Protein AF-A0A060SZU4-F1 (afdb_monomer_lite)

Sequence (139 aa):
MVYGLAKGPLVDAGIMNPQSQQIPALIMAGMDRCRAGMVGEGKNIKPNVHIDDTVHLYEALWNAILGCKDIGHGKEGYYFAENGEHRLYDVAKGIGKVLKEFGLADTDEPSPFTQEELDKYFAGVRDPYRPLSVVNEFT

Organism: Pycnoporus cinnabarinus (NCBI:txid5643)

Structure (mmCIF, N/CA/C/O backbone):
data_AF-A0A060SZU4-F1
#
_entry.id   AF-A0A060SZU4-F1
#
loop_
_atom_site.group_PDB
_atom_site.id
_atom_site.type_symbol
_atom_site.label_atom_id
_atom_site.label_alt_id
_atom_site.label_comp_id
_atom_site.label_asym_id
_atom_site.label_entity_id
_atom_site.label_seq_id
_atom_site.pdbx_PDB_ins_code
_atom_site.Cartn_x
_atom_site.Cartn_y
_atom_site.Cartn_z
_atom_site.occupancy
_atom_site.B_iso_or_equiv
_atom_site.auth_seq_id
_atom_site.auth_comp_id
_atom_site.auth_asym_id
_atom_site.auth_atom_id
_atom_site.pdbx_PDB_model_num
ATOM 1 N N . MET A 1 1 ? -0.478 2.157 4.812 1.00 88.19 1 MET A N 1
ATOM 2 C CA . MET A 1 1 ? -1.100 1.607 3.589 1.00 88.19 1 MET A CA 1
ATOM 3 C C . MET A 1 1 ? -2.047 0.502 4.001 1.00 88.19 1 MET A C 1
ATOM 5 O O . MET A 1 1 ? -1.584 -0.472 4.573 1.00 88.19 1 MET A O 1
ATOM 9 N N . VAL A 1 2 ? -3.340 0.648 3.727 1.00 93.12 2 VAL A N 1
ATOM 10 C CA . VAL A 1 2 ? -4.294 -0.455 3.906 1.00 93.12 2 VAL A CA 1
ATOM 11 C C . VAL A 1 2 ? -4.284 -1.308 2.636 1.00 93.12 2 VAL A C 1
ATOM 13 O O . VAL A 1 2 ? -4.313 -0.755 1.528 1.00 93.12 2 VAL A O 1
ATOM 16 N N . TYR A 1 3 ? -4.179 -2.626 2.785 1.00 93.06 3 TYR A N 1
ATOM 17 C CA . TYR A 1 3 ? -4.151 -3.581 1.674 1.00 93.06 3 TYR A CA 1
ATOM 18 C C . TYR A 1 3 ? -5.097 -4.763 1.919 1.00 93.06 3 TYR A C 1
ATOM 20 O O . TYR A 1 3 ? -5.580 -4.957 3.029 1.00 93.06 3 TYR A O 1
ATOM 28 N N . GLY A 1 4 ? -5.368 -5.537 0.869 1.00 92.69 4 GLY A N 1
ATOM 29 C CA . GLY A 1 4 ? -6.387 -6.588 0.868 1.00 92.69 4 GLY A CA 1
ATOM 30 C C . GLY A 1 4 ? -7.601 -6.208 0.020 1.00 92.69 4 GLY A C 1
ATOM 31 O O . GLY A 1 4 ? -7.730 -5.063 -0.425 1.00 92.69 4 GLY A O 1
ATOM 32 N N . LEU A 1 5 ? -8.459 -7.195 -0.239 1.00 94.12 5 LEU A N 1
ATOM 33 C CA . LEU A 1 5 ? -9.713 -7.020 -0.971 1.00 94.12 5 LEU A CA 1
ATOM 34 C C . LEU A 1 5 ? -10.877 -7.028 0.020 1.00 94.12 5 LEU A C 1
ATOM 36 O O . LEU A 1 5 ? -11.154 -8.055 0.640 1.00 94.12 5 LEU A O 1
ATOM 40 N N . ALA A 1 6 ? -11.557 -5.893 0.141 1.00 93.38 6 ALA A N 1
ATOM 41 C CA . ALA A 1 6 ? -12.780 -5.763 0.913 1.00 93.38 6 ALA A CA 1
ATOM 42 C C . ALA A 1 6 ? -13.899 -6.603 0.288 1.00 93.38 6 ALA A C 1
ATOM 44 O O . ALA A 1 6 ? -13.991 -6.746 -0.934 1.00 93.38 6 ALA A O 1
ATOM 45 N N . LYS A 1 7 ? -14.785 -7.117 1.138 1.00 92.56 7 LYS A N 1
ATOM 46 C CA . 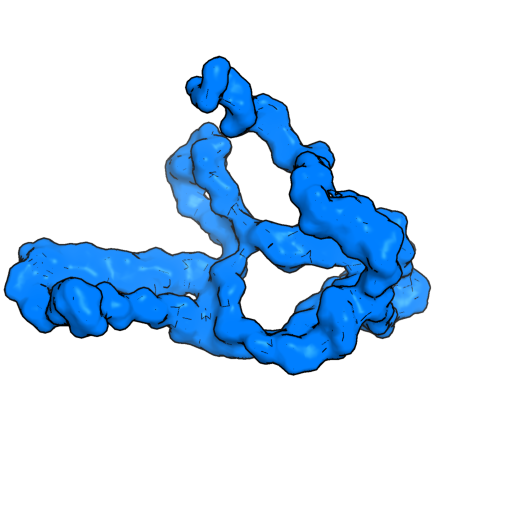LYS A 1 7 ? -15.984 -7.859 0.742 1.00 92.56 7 LYS A CA 1
ATOM 47 C C . LYS A 1 7 ? -17.168 -7.396 1.578 1.00 92.56 7 LYS A C 1
ATOM 49 O O . LYS A 1 7 ? -16.988 -6.926 2.699 1.00 92.56 7 LYS A O 1
ATOM 54 N N . GLY A 1 8 ? -18.373 -7.577 1.050 1.00 91.81 8 GLY A N 1
ATOM 55 C CA . GLY A 1 8 ? -19.616 -7.356 1.781 1.00 91.81 8 GLY A CA 1
ATOM 56 C C . GLY A 1 8 ? -20.602 -6.460 1.035 1.00 91.81 8 GLY A C 1
ATOM 57 O O . GLY A 1 8 ? -20.298 -5.970 -0.052 1.00 91.81 8 GLY A O 1
ATOM 58 N N . PRO A 1 9 ? -21.767 -6.179 1.640 1.00 95.44 9 PRO A N 1
ATOM 59 C CA . PRO A 1 9 ? -22.900 -5.586 0.930 1.00 95.44 9 PRO A CA 1
ATOM 60 C C . PRO A 1 9 ? -22.606 -4.229 0.282 1.00 95.44 9 PRO A C 1
ATOM 62 O O . PRO A 1 9 ? -23.150 -3.920 -0.770 1.00 95.44 9 PRO A O 1
ATOM 65 N N . LEU A 1 10 ? -21.732 -3.416 0.887 1.00 92.88 10 LEU A N 1
ATOM 66 C CA . LEU A 1 10 ? -21.350 -2.109 0.336 1.00 92.88 10 LEU A CA 1
ATOM 67 C C . LEU A 1 10 ? -20.389 -2.220 -0.853 1.00 92.88 10 LEU A C 1
ATOM 69 O O . LEU A 1 10 ? -20.391 -1.343 -1.718 1.00 92.88 10 LEU A O 1
ATOM 73 N N . VAL A 1 11 ? -19.577 -3.280 -0.894 1.00 93.50 11 VAL A N 1
ATOM 74 C CA . VAL A 1 11 ? -18.752 -3.624 -2.058 1.00 93.50 11 VAL A CA 1
ATOM 75 C C . VAL A 1 11 ? -19.649 -4.151 -3.172 1.00 93.50 11 VAL A C 1
ATOM 77 O O . VAL A 1 11 ? -19.566 -3.660 -4.293 1.00 93.50 11 VAL A O 1
ATOM 80 N N . ASP A 1 12 ? -20.554 -5.077 -2.849 1.00 93.88 12 ASP A N 1
ATOM 81 C CA . ASP A 1 12 ? -21.488 -5.674 -3.812 1.00 93.88 12 ASP A CA 1
ATOM 82 C C . ASP A 1 12 ? -22.423 -4.618 -4.428 1.00 93.88 12 ASP A C 1
ATOM 84 O O . ASP A 1 12 ? -22.739 -4.672 -5.615 1.00 93.88 12 ASP A O 1
ATOM 88 N N . ALA A 1 13 ? -22.818 -3.614 -3.639 1.00 95.44 13 ALA A N 1
ATOM 89 C CA . ALA A 1 13 ? -23.610 -2.471 -4.091 1.00 95.44 13 ALA A CA 1
ATOM 90 C C . ALA A 1 13 ? -22.801 -1.406 -4.860 1.00 95.44 13 ALA A C 1
ATOM 92 O O . ALA A 1 13 ? -23.382 -0.435 -5.339 1.00 95.44 13 ALA A O 1
ATOM 93 N N . GLY A 1 14 ? -21.472 -1.537 -4.961 1.00 92.75 14 GLY A N 1
ATOM 94 C CA . GLY A 1 14 ? -20.609 -0.577 -5.662 1.00 92.75 14 GLY A CA 1
ATOM 95 C C . GLY A 1 14 ? -20.442 0.778 -4.961 1.00 92.75 14 GLY A C 1
ATOM 96 O O . GLY A 1 14 ? -19.997 1.741 -5.583 1.00 92.75 14 GLY A O 1
ATOM 97 N N . ILE A 1 15 ? -20.790 0.868 -3.675 1.00 93.56 15 ILE A N 1
ATOM 98 C CA . ILE A 1 15 ? -20.714 2.099 -2.870 1.00 93.56 15 ILE A CA 1
ATOM 99 C C . ILE A 1 15 ? -19.302 2.278 -2.293 1.00 93.56 15 ILE A C 1
ATOM 101 O O . ILE A 1 15 ? -18.800 3.393 -2.158 1.00 93.56 15 ILE A O 1
ATOM 105 N N . MET A 1 16 ? -18.649 1.168 -1.947 1.00 88.31 16 MET A N 1
ATOM 106 C CA . MET A 1 16 ? -17.320 1.129 -1.343 1.00 88.31 16 MET A CA 1
ATOM 107 C C . MET A 1 16 ? -16.245 0.790 -2.380 1.00 88.31 16 MET A C 1
ATOM 109 O O . MET A 1 16 ? -16.417 -0.121 -3.185 1.00 88.31 16 MET A O 1
ATOM 113 N N . ASN A 1 17 ? -15.087 1.455 -2.300 1.00 89.31 17 ASN A N 1
ATOM 114 C CA . ASN A 1 17 ? -13.887 1.011 -3.009 1.00 89.31 17 ASN A CA 1
ATOM 115 C C . ASN A 1 17 ? -13.343 -0.283 -2.364 1.00 89.31 17 ASN A C 1
ATOM 117 O O . ASN A 1 17 ? -12.964 -0.239 -1.190 1.00 89.31 17 ASN A O 1
ATOM 121 N N . PRO A 1 18 ? -13.259 -1.410 -3.095 1.00 91.56 18 PRO A N 1
ATOM 122 C CA . PRO A 1 18 ? -12.929 -2.698 -2.497 1.00 91.56 18 PRO A CA 1
ATOM 123 C C . PRO A 1 18 ? -11.431 -2.964 -2.336 1.00 91.56 18 PRO A C 1
ATOM 125 O O . PRO A 1 18 ? -11.061 -4.009 -1.815 1.00 91.56 18 PRO A O 1
ATOM 128 N N . GLN A 1 19 ? -10.548 -2.089 -2.813 1.00 91.50 19 GLN A N 1
ATOM 129 C CA . GLN A 1 19 ? -9.113 -2.374 -2.844 1.00 91.50 19 GLN A CA 1
ATOM 130 C C . GLN A 1 19 ? -8.256 -1.154 -2.516 1.00 91.50 19 GLN A C 1
ATOM 132 O O . GLN A 1 19 ? -8.717 -0.012 -2.504 1.00 91.50 19 GLN A O 1
ATOM 137 N N . SER A 1 20 ? -6.969 -1.396 -2.262 1.00 90.00 20 SER A N 1
ATOM 138 C CA . SER A 1 20 ? -5.982 -0.325 -2.103 1.00 90.00 20 SER A CA 1
ATOM 139 C C . SER A 1 20 ? -5.925 0.570 -3.348 1.00 90.00 20 SER A C 1
ATOM 141 O O . SER A 1 20 ? -6.165 0.102 -4.452 1.00 90.00 20 SER A O 1
ATOM 143 N N . GLN A 1 21 ? -5.566 1.846 -3.200 1.00 89.50 21 GLN A N 1
ATOM 144 C CA . GLN A 1 21 ? -5.401 2.748 -4.353 1.00 89.50 21 GLN A CA 1
ATOM 145 C C . GLN A 1 21 ? -3.965 2.738 -4.893 1.00 89.50 21 GLN A C 1
ATOM 147 O O . GLN A 1 21 ? -3.740 2.743 -6.099 1.00 89.50 21 GLN A O 1
ATOM 152 N N . GLN A 1 22 ? -2.973 2.696 -4.001 1.00 89.38 22 GLN A N 1
ATOM 153 C CA . GLN A 1 22 ? -1.580 2.938 -4.368 1.00 89.38 22 GLN A CA 1
ATOM 154 C C . GLN A 1 22 ? -0.963 1.790 -5.180 1.00 89.38 22 GLN A C 1
ATOM 156 O O . GLN A 1 22 ? -0.312 2.038 -6.191 1.00 89.38 22 GLN A O 1
ATOM 161 N N . ILE A 1 23 ? -1.161 0.538 -4.749 1.00 91.56 23 ILE A N 1
ATOM 162 C CA . ILE A 1 23 ? -0.598 -0.627 -5.448 1.00 91.56 23 ILE A CA 1
ATOM 163 C C . ILE A 1 23 ? -1.229 -0.789 -6.843 1.00 91.56 23 ILE A C 1
ATOM 165 O O . ILE A 1 23 ? -0.462 -0.879 -7.802 1.00 91.56 23 ILE A O 1
ATOM 169 N N . PRO A 1 24 ? -2.569 -0.751 -7.014 1.00 92.62 24 PRO A N 1
ATOM 170 C CA . PRO A 1 24 ? -3.165 -0.817 -8.348 1.00 92.62 24 PRO A CA 1
ATOM 171 C C . PRO A 1 24 ? -2.710 0.310 -9.274 1.00 92.62 24 PRO A C 1
ATOM 173 O O . PRO A 1 24 ? -2.380 0.034 -10.422 1.00 92.62 24 PRO A O 1
ATOM 176 N N . ALA A 1 25 ? -2.590 1.548 -8.783 1.00 91.88 25 ALA A N 1
ATOM 177 C CA . ALA A 1 25 ? -2.080 2.652 -9.599 1.00 91.88 25 ALA A CA 1
ATOM 178 C C . ALA A 1 25 ? -0.652 2.388 -10.116 1.00 91.88 25 ALA A C 1
ATOM 180 O O . ALA A 1 25 ? -0.364 2.624 -11.288 1.00 91.88 25 ALA A O 1
ATOM 181 N N . LEU A 1 26 ? 0.233 1.839 -9.274 1.00 94.31 26 LEU A N 1
ATOM 182 C CA . LEU A 1 26 ? 1.593 1.462 -9.679 1.00 94.31 26 LEU A CA 1
ATOM 183 C C . LEU A 1 26 ? 1.613 0.301 -10.682 1.00 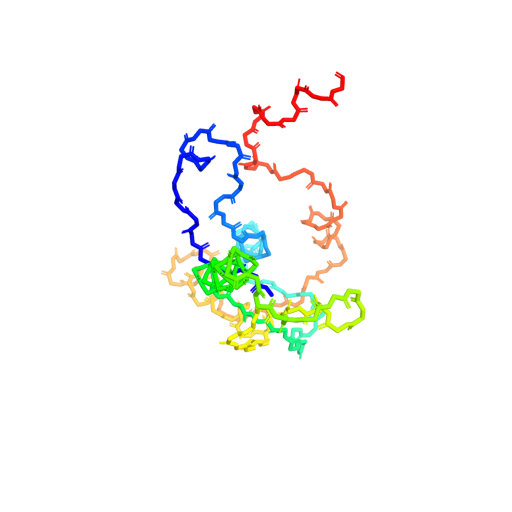94.31 26 LEU A C 1
ATOM 185 O O . LEU A 1 26 ? 2.437 0.313 -11.596 1.00 94.31 26 LEU A O 1
ATOM 189 N N . ILE A 1 27 ? 0.717 -0.681 -10.535 1.00 95.50 27 ILE A N 1
ATOM 190 C CA . ILE A 1 27 ? 0.567 -1.785 -11.495 1.00 95.50 27 ILE A CA 1
ATOM 191 C C . ILE A 1 27 ? 0.126 -1.232 -12.850 1.00 95.50 27 ILE A C 1
ATOM 193 O O . ILE A 1 27 ? 0.775 -1.511 -13.854 1.00 95.50 27 ILE A O 1
ATOM 197 N N . MET A 1 28 ? -0.919 -0.401 -12.876 1.00 94.75 28 MET A N 1
ATOM 198 C CA . MET A 1 28 ? -1.453 0.182 -14.108 1.00 94.75 28 MET A CA 1
ATOM 199 C C . MET A 1 28 ? -0.420 1.050 -14.831 1.00 94.75 28 MET A C 1
ATOM 201 O O . MET A 1 28 ? -0.215 0.887 -16.032 1.00 94.75 28 MET A O 1
ATOM 205 N N . ALA A 1 29 ? 0.284 1.920 -14.100 1.00 95.56 29 ALA A N 1
ATOM 206 C CA . ALA A 1 29 ? 1.375 2.714 -14.660 1.00 95.56 29 ALA A CA 1
ATOM 207 C C . ALA A 1 29 ? 2.515 1.824 -15.180 1.00 95.56 29 ALA A C 1
ATOM 209 O O . ALA A 1 29 ? 3.090 2.101 -16.230 1.00 95.56 29 ALA A O 1
ATOM 210 N N . GLY A 1 30 ? 2.830 0.745 -14.454 1.00 97.00 30 GLY A N 1
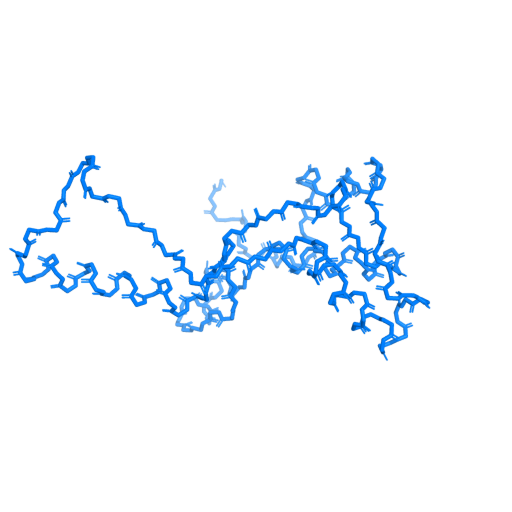ATOM 211 C CA . GLY A 1 30 ? 3.863 -0.212 -14.831 1.00 97.00 30 GLY A CA 1
ATOM 212 C C . GLY A 1 30 ? 3.534 -0.991 -16.104 1.00 97.00 30 GLY A C 1
ATOM 213 O O . GLY A 1 30 ? 4.420 -1.188 -16.932 1.00 97.00 30 GLY A O 1
ATOM 214 N N . MET A 1 31 ? 2.271 -1.383 -16.277 1.00 97.00 31 MET A N 1
ATOM 215 C CA . MET A 1 31 ? 1.773 -2.013 -17.500 1.00 97.00 31 MET A CA 1
ATOM 216 C C . MET A 1 31 ? 1.840 -1.051 -18.689 1.00 97.00 31 MET A C 1
ATOM 218 O O . MET A 1 31 ? 2.341 -1.428 -19.740 1.00 97.00 31 MET A O 1
ATOM 222 N N . ASP A 1 32 ? 1.386 0.193 -18.518 1.00 96.50 32 ASP A N 1
ATOM 223 C CA . ASP A 1 32 ? 1.332 1.182 -19.604 1.00 96.50 32 ASP A CA 1
ATOM 224 C C . ASP A 1 32 ? 2.727 1.599 -20.106 1.00 96.50 32 ASP A C 1
ATOM 226 O O . ASP A 1 32 ? 2.937 1.797 -21.299 1.00 96.50 32 ASP A O 1
ATOM 230 N N . ARG A 1 33 ? 3.716 1.684 -19.205 1.00 95.88 33 ARG A N 1
ATOM 231 C CA . ARG A 1 33 ? 5.114 1.994 -19.562 1.00 95.88 33 ARG A CA 1
ATOM 232 C C . ARG A 1 33 ? 5.989 0.758 -19.819 1.00 95.88 33 ARG A C 1
ATOM 234 O O . ARG A 1 33 ? 7.200 0.906 -19.979 1.00 95.88 33 ARG A O 1
ATOM 241 N N . CYS A 1 34 ? 5.406 -0.444 -19.785 1.00 97.56 34 CYS A N 1
ATOM 242 C CA . CYS A 1 34 ? 6.098 -1.737 -19.881 1.00 97.56 34 CYS A CA 1
ATOM 243 C C . CYS A 1 34 ? 7.284 -1.893 -18.906 1.00 97.56 34 CYS A C 1
ATOM 245 O O . CYS A 1 34 ? 8.304 -2.514 -19.221 1.00 97.56 34 CYS A O 1
ATOM 247 N N . ARG A 1 35 ? 7.188 -1.283 -17.718 1.00 98.12 35 ARG A N 1
ATOM 248 C CA . ARG A 1 35 ? 8.228 -1.317 -16.682 1.00 98.12 35 ARG A CA 1
ATOM 249 C C . ARG A 1 35 ? 7.687 -0.863 -15.332 1.00 98.12 35 ARG A C 1
ATOM 251 O O . ARG A 1 35 ? 7.122 0.220 -15.222 1.00 98.12 35 ARG A O 1
ATOM 258 N N . ALA A 1 36 ? 7.943 -1.624 -14.269 1.00 97.88 36 ALA A N 1
ATOM 259 C CA . ALA A 1 36 ? 7.588 -1.189 -12.919 1.00 97.88 36 ALA A CA 1
ATOM 260 C C . ALA A 1 36 ? 8.240 0.160 -12.558 1.00 97.88 36 ALA A C 1
ATOM 262 O O . ALA A 1 36 ? 9.389 0.434 -12.914 1.00 97.88 36 ALA A O 1
ATOM 263 N N . GLY A 1 37 ? 7.495 1.008 -11.850 1.00 96.31 37 GLY A N 1
ATOM 264 C CA . GLY A 1 37 ? 7.940 2.350 -11.489 1.00 96.31 37 GLY A CA 1
ATOM 265 C C . GLY A 1 37 ? 7.917 2.621 -9.990 1.00 96.31 37 GLY A C 1
ATOM 266 O O . GLY A 1 37 ? 7.197 1.970 -9.232 1.00 96.31 37 GLY A O 1
ATOM 267 N N . MET A 1 38 ? 8.709 3.603 -9.569 1.00 94.81 38 MET A N 1
ATOM 268 C CA . MET A 1 38 ? 8.738 4.110 -8.198 1.00 94.81 38 MET A CA 1
ATOM 269 C C . MET A 1 38 ? 8.846 5.635 -8.174 1.00 94.81 38 MET A C 1
ATOM 271 O O . MET A 1 38 ? 9.425 6.247 -9.068 1.00 94.81 38 MET A O 1
ATOM 275 N N . VAL A 1 39 ? 8.287 6.266 -7.141 1.00 90.81 39 VAL A N 1
ATOM 276 C CA . VAL A 1 39 ? 8.481 7.703 -6.905 1.00 90.81 39 VAL A CA 1
ATOM 277 C C . VAL A 1 39 ? 9.810 7.896 -6.177 1.00 90.81 39 VAL A C 1
ATOM 279 O O . VAL A 1 39 ? 10.030 7.314 -5.110 1.00 90.81 39 VAL A O 1
ATOM 282 N N . GLY A 1 40 ? 10.704 8.700 -6.754 1.00 92.25 40 GLY A N 1
ATOM 283 C CA . GLY A 1 40 ? 12.069 8.853 -6.250 1.00 92.25 40 GLY A CA 1
ATOM 284 C C . GLY A 1 40 ? 12.830 7.522 -6.235 1.00 92.25 40 GLY A C 1
ATOM 285 O O . GLY A 1 40 ? 12.707 6.714 -7.150 1.00 92.25 40 GLY A O 1
ATOM 286 N N . GLU A 1 41 ? 13.613 7.280 -5.182 1.00 92.94 41 GLU A N 1
ATOM 287 C CA . GLU A 1 41 ? 14.451 6.076 -5.048 1.00 92.94 41 GLU A CA 1
ATOM 288 C C . GLU A 1 41 ? 13.739 4.881 -4.379 1.00 92.94 41 GLU A C 1
ATOM 290 O O . GLU A 1 41 ? 14.373 3.867 -4.096 1.00 92.94 41 GLU A O 1
ATOM 295 N N . GLY A 1 42 ? 12.450 4.997 -4.029 1.00 91.38 42 GLY A N 1
ATOM 296 C CA . GLY A 1 42 ? 11.692 3.919 -3.369 1.00 91.38 42 GLY A CA 1
ATOM 297 C C . GLY A 1 42 ? 12.168 3.543 -1.954 1.00 91.38 42 GLY A C 1
ATOM 298 O O . GLY A 1 42 ? 11.679 2.576 -1.368 1.00 91.38 42 GLY A O 1
ATOM 299 N N . LYS A 1 43 ? 13.102 4.306 -1.373 1.00 93.38 43 LYS A N 1
ATOM 300 C CA . LYS A 1 43 ? 13.686 4.072 -0.037 1.00 93.38 43 LYS A CA 1
ATOM 301 C C . LYS A 1 43 ? 12.734 4.374 1.120 1.00 93.38 43 LYS A C 1
ATOM 303 O O . LYS A 1 43 ? 13.058 4.095 2.272 1.00 93.38 43 LYS A O 1
ATOM 308 N N . ASN A 1 44 ? 11.583 4.978 0.841 1.00 90.69 44 ASN A N 1
ATOM 309 C CA . ASN A 1 44 ? 10.632 5.339 1.876 1.00 90.69 44 ASN A CA 1
ATOM 310 C C . ASN A 1 44 ? 10.012 4.084 2.501 1.00 90.69 44 ASN A C 1
ATOM 312 O O . ASN A 1 44 ? 9.419 3.256 1.808 1.00 90.69 44 ASN A O 1
ATOM 316 N N . ILE A 1 45 ? 10.116 3.998 3.824 1.00 94.19 45 ILE A N 1
ATOM 317 C CA . ILE A 1 45 ? 9.456 2.980 4.635 1.00 94.19 45 ILE A CA 1
ATOM 318 C C . ILE A 1 45 ? 8.058 3.492 4.977 1.00 94.19 45 ILE A C 1
ATOM 320 O O . ILE A 1 45 ? 7.883 4.661 5.339 1.00 94.19 45 ILE A O 1
ATOM 324 N N . LYS A 1 46 ? 7.043 2.651 4.788 1.00 90.81 46 LYS A N 1
ATOM 325 C CA . LYS A 1 46 ? 5.647 2.981 5.074 1.00 90.81 46 LYS A CA 1
ATOM 326 C C . LYS A 1 46 ? 5.013 1.881 5.926 1.00 90.81 46 LYS A C 1
ATOM 328 O O . LYS A 1 46 ? 5.127 0.712 5.544 1.00 90.81 46 LYS A O 1
ATOM 333 N N . PRO A 1 47 ? 4.277 2.239 6.994 1.00 94.81 47 PRO A N 1
ATOM 334 C CA . PRO A 1 47 ? 3.465 1.270 7.713 1.00 94.81 47 PRO A CA 1
ATOM 335 C C . PRO A 1 47 ? 2.384 0.723 6.782 1.00 94.81 47 PRO A C 1
ATOM 337 O O . PRO A 1 47 ? 1.877 1.426 5.891 1.00 94.81 47 PRO A O 1
ATOM 340 N N . ASN A 1 48 ? 2.023 -0.532 6.972 1.00 95.00 48 ASN A N 1
ATOM 341 C CA . ASN A 1 48 ? 0.957 -1.217 6.278 1.00 95.00 48 ASN A CA 1
ATOM 342 C C . ASN A 1 48 ? 0.098 -2.024 7.257 1.00 95.00 48 ASN A C 1
ATOM 344 O O . ASN A 1 48 ? 0.473 -2.279 8.397 1.00 95.00 48 ASN A O 1
ATOM 348 N N . VAL A 1 49 ? -1.116 -2.332 6.818 1.00 96.69 49 VAL A N 1
ATOM 349 C CA . VAL A 1 49 ? -2.077 -3.101 7.601 1.00 96.69 49 VAL A CA 1
ATOM 350 C C . VAL A 1 49 ? -3.053 -3.782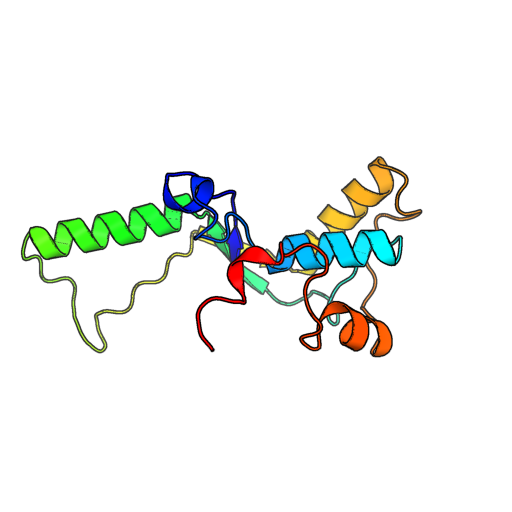 6.651 1.00 96.69 49 VAL A C 1
ATOM 352 O O . VAL A 1 49 ? -3.460 -3.185 5.646 1.00 96.69 49 VAL A O 1
ATOM 355 N N . HIS A 1 50 ? -3.396 -5.038 6.929 1.00 95.75 50 HIS A N 1
ATOM 356 C CA . HIS A 1 50 ? -4.436 -5.718 6.170 1.00 95.75 50 HIS A CA 1
ATOM 357 C C . HIS A 1 50 ? -5.802 -5.097 6.507 1.00 95.75 50 HIS A C 1
ATOM 359 O O . HIS A 1 50 ? -6.024 -4.607 7.617 1.00 95.75 50 HIS A O 1
ATOM 365 N N . ILE A 1 51 ? -6.730 -5.086 5.553 1.00 94.88 51 ILE A N 1
ATOM 366 C CA . ILE A 1 51 ? -8.062 -4.511 5.760 1.00 94.88 51 ILE A CA 1
ATOM 367 C C . ILE A 1 51 ? -8.803 -5.200 6.912 1.00 94.88 51 ILE A C 1
ATOM 369 O O . ILE A 1 51 ? -9.403 -4.512 7.732 1.00 94.88 51 ILE A O 1
ATOM 373 N N . ASP A 1 52 ? -8.669 -6.520 7.043 1.00 94.50 52 ASP A N 1
ATOM 374 C CA . ASP A 1 52 ? -9.294 -7.280 8.135 1.00 94.50 52 ASP A CA 1
ATOM 375 C C . ASP A 1 52 ? -8.744 -6.870 9.510 1.00 94.50 52 ASP A C 1
ATOM 377 O O . ASP A 1 52 ? -9.511 -6.710 10.453 1.00 94.50 52 ASP A O 1
ATOM 381 N N . ASP A 1 53 ? -7.441 -6.589 9.626 1.00 96.25 53 ASP A N 1
ATOM 382 C CA . ASP A 1 53 ? -6.852 -6.094 10.881 1.00 96.25 53 ASP A CA 1
ATOM 383 C C . ASP A 1 53 ? -7.389 -4.703 11.244 1.00 96.25 53 ASP A C 1
ATOM 385 O O . ASP A 1 53 ? -7.613 -4.389 12.414 1.00 96.25 53 ASP A O 1
ATOM 389 N N . THR A 1 54 ? -7.646 -3.869 10.232 1.00 95.19 54 THR A N 1
ATOM 390 C CA . THR A 1 54 ? -8.294 -2.568 10.439 1.00 95.19 54 THR A CA 1
ATOM 391 C C . THR A 1 54 ? -9.724 -2.755 10.949 1.00 95.19 54 THR A C 1
ATOM 393 O O . THR A 1 54 ? -10.127 -2.071 11.888 1.00 95.19 54 THR A O 1
ATOM 396 N N . VAL A 1 55 ? -10.480 -3.700 10.381 1.00 94.44 55 VAL A N 1
ATOM 397 C CA . VAL A 1 55 ? -11.836 -4.041 10.843 1.00 94.44 55 VAL A CA 1
ATOM 398 C C . VAL A 1 55 ? -11.806 -4.540 12.287 1.00 94.44 55 VAL A C 1
ATOM 400 O O . VAL A 1 55 ? -12.557 -4.020 13.108 1.00 94.44 55 VAL A O 1
ATOM 403 N N . HIS A 1 56 ? -10.893 -5.451 12.635 1.00 96.38 56 HIS A N 1
ATOM 404 C CA . HIS A 1 56 ? -10.753 -5.954 14.003 1.00 96.38 56 HIS A CA 1
ATOM 405 C C . HIS A 1 56 ? -10.451 -4.842 15.018 1.00 96.38 56 HIS A C 1
ATOM 407 O O . HIS A 1 56 ? -10.981 -4.869 16.131 1.00 96.38 56 HIS A O 1
ATOM 413 N N . LEU A 1 57 ? -9.647 -3.833 14.651 1.00 97.00 57 LEU A N 1
ATOM 414 C CA . LEU A 1 57 ? -9.441 -2.662 15.508 1.00 97.00 57 LEU A CA 1
ATOM 415 C C . LEU A 1 57 ? -10.766 -1.931 15.764 1.00 97.00 57 LEU A C 1
ATOM 417 O O . LEU A 1 57 ? -11.092 -1.639 16.914 1.00 97.00 57 LEU A O 1
ATOM 421 N N . TYR A 1 58 ? -11.550 -1.661 14.717 1.00 96.25 58 TYR A N 1
ATOM 422 C CA . TYR A 1 58 ? -12.847 -0.998 14.869 1.00 96.25 58 TYR A CA 1
ATOM 423 C C . TYR A 1 58 ? -13.843 -1.829 15.683 1.00 96.25 58 TYR A C 1
ATOM 425 O O . TYR A 1 58 ? -14.552 -1.264 16.514 1.00 96.25 58 TYR A O 1
ATOM 433 N N . GLU A 1 59 ? -13.876 -3.151 15.512 1.00 97.56 59 GLU A N 1
ATOM 434 C CA . GLU A 1 59 ? -14.709 -4.045 16.324 1.00 97.56 59 GLU A CA 1
ATOM 435 C C . GLU A 1 59 ? -14.311 -4.011 17.804 1.00 97.56 59 GLU A C 1
ATOM 437 O O . GLU A 1 59 ? -15.175 -3.936 18.682 1.00 97.56 59 GLU A O 1
ATOM 442 N N . ALA A 1 60 ? -13.009 -4.022 18.104 1.00 97.19 60 ALA A N 1
ATOM 443 C CA . ALA A 1 60 ? -12.512 -3.926 19.472 1.00 97.19 60 ALA A CA 1
ATOM 444 C C . ALA A 1 60 ? -12.911 -2.595 20.130 1.00 97.19 60 ALA A C 1
ATOM 446 O O . ALA A 1 60 ? -13.395 -2.591 21.267 1.00 97.19 60 ALA A O 1
ATOM 447 N N . LEU A 1 61 ? -12.769 -1.481 19.404 1.00 97.12 61 LEU A N 1
ATOM 448 C CA . LEU A 1 61 ? -13.188 -0.156 19.867 1.00 97.12 61 LEU A CA 1
ATOM 449 C C . LEU A 1 61 ? -14.700 -0.095 20.087 1.00 97.12 61 LEU A C 1
ATOM 451 O O . LEU A 1 61 ? -15.152 0.325 21.150 1.00 97.12 61 LEU A O 1
ATOM 455 N N . TRP A 1 62 ? -15.482 -0.572 19.120 1.00 97.62 62 TRP A N 1
ATOM 456 C CA . TRP A 1 62 ? -16.939 -0.614 19.196 1.00 97.62 62 TRP A CA 1
ATOM 457 C C . TRP A 1 62 ? -17.425 -1.392 20.422 1.00 97.62 62 TRP A C 1
ATOM 459 O O . TRP A 1 62 ? -18.224 -0.889 21.212 1.00 97.62 62 TRP A O 1
ATOM 469 N N . ASN A 1 63 ? -16.887 -2.592 20.639 1.00 98.25 63 ASN A N 1
ATOM 470 C CA . ASN A 1 63 ? -17.242 -3.426 21.783 1.00 98.25 63 ASN A CA 1
ATOM 471 C C . ASN A 1 63 ? -16.825 -2.797 23.120 1.00 98.25 63 ASN A C 1
ATOM 473 O O . ASN A 1 63 ? -17.540 -2.926 24.113 1.00 98.25 63 ASN A O 1
ATOM 477 N N . ALA A 1 64 ? -15.683 -2.106 23.169 1.00 97.44 64 ALA A N 1
ATOM 478 C CA . ALA A 1 64 ? -15.252 -1.398 24.368 1.00 97.44 64 ALA A CA 1
ATOM 479 C C . ALA A 1 64 ? -16.171 -0.211 24.702 1.00 97.44 64 ALA A C 1
ATOM 481 O O . ALA A 1 64 ? -16.535 -0.042 25.867 1.00 97.44 64 ALA A O 1
ATOM 482 N N . ILE A 1 65 ? -16.606 0.539 23.684 1.00 96.12 65 ILE A N 1
ATOM 483 C CA . ILE A 1 65 ? -17.567 1.641 23.820 1.00 96.12 65 ILE A CA 1
ATOM 484 C C . ILE A 1 65 ? -18.913 1.119 24.331 1.00 96.12 65 ILE A C 1
ATOM 486 O O . ILE A 1 65 ? -19.431 1.635 25.319 1.00 96.12 65 ILE A O 1
ATOM 490 N N . LEU A 1 66 ? -19.461 0.065 23.715 1.00 97.88 66 LEU A N 1
ATOM 491 C CA . LEU A 1 66 ? -20.718 -0.548 24.163 1.00 97.88 66 LEU A CA 1
ATOM 492 C C . LEU A 1 66 ? -20.622 -1.138 25.575 1.00 97.88 66 LEU A C 1
ATOM 494 O O . LEU A 1 66 ? -21.607 -1.154 26.309 1.00 97.88 66 LEU A O 1
ATOM 498 N N . GLY A 1 67 ? -19.437 -1.608 25.963 1.00 97.88 67 GLY A N 1
ATOM 499 C CA . GLY A 1 67 ? -19.146 -2.085 27.312 1.00 97.88 67 GLY A CA 1
ATOM 500 C C . GLY A 1 67 ? -18.861 -0.980 28.333 1.00 97.88 67 GLY A C 1
ATOM 501 O O . GLY A 1 67 ? -18.457 -1.311 29.446 1.00 97.88 67 GLY A O 1
ATOM 502 N N . CYS A 1 68 ? -19.016 0.299 27.969 1.00 96.19 68 CYS A N 1
ATOM 503 C CA . CYS A 1 68 ? -18.701 1.462 28.806 1.00 96.19 68 CYS A CA 1
ATOM 504 C C . CYS A 1 68 ? -17.279 1.424 29.398 1.00 96.19 68 CYS A C 1
ATOM 506 O O . CYS A 1 68 ? -17.057 1.884 30.520 1.00 96.19 68 CYS A O 1
ATOM 508 N N . LYS A 1 69 ? -16.314 0.844 28.675 1.00 97.19 69 LYS A N 1
ATOM 509 C CA . LYS A 1 69 ? -14.914 0.817 29.106 1.00 97.19 69 LYS A CA 1
ATOM 510 C C . LYS A 1 69 ? -14.285 2.189 28.891 1.00 97.19 69 LYS A C 1
ATOM 512 O O . LYS A 1 69 ? -14.510 2.818 27.859 1.00 97.19 69 LYS A O 1
ATOM 517 N N . ASP A 1 70 ? -13.446 2.613 29.830 1.00 95.75 70 ASP A N 1
ATOM 518 C CA . ASP A 1 70 ? -12.578 3.767 29.614 1.00 95.75 70 ASP A CA 1
ATOM 519 C C . ASP A 1 70 ? -11.422 3.361 28.697 1.00 95.75 70 ASP A C 1
ATOM 521 O O . ASP A 1 70 ? -10.507 2.641 29.098 1.00 95.75 70 ASP A O 1
ATOM 525 N N . ILE A 1 71 ? -11.517 3.768 27.436 1.00 95.81 71 ILE A N 1
ATOM 526 C CA . ILE A 1 71 ? -10.483 3.554 26.422 1.00 95.81 71 ILE A CA 1
ATOM 527 C C . ILE A 1 71 ? -9.741 4.851 26.085 1.00 95.81 71 ILE A C 1
ATOM 529 O O . ILE A 1 71 ? -8.894 4.845 25.198 1.00 95.81 71 ILE A O 1
ATOM 533 N N . GLY A 1 72 ? -10.009 5.944 26.803 1.00 95.25 72 GLY A N 1
ATOM 534 C CA . GLY A 1 72 ? -9.501 7.271 26.479 1.00 95.25 72 GLY A CA 1
ATOM 535 C C . GLY A 1 72 ? -10.371 8.020 25.464 1.00 95.25 72 GLY A C 1
ATOM 536 O O . GLY A 1 72 ? -11.170 7.454 24.719 1.00 95.25 72 GLY A O 1
ATOM 537 N N . HIS A 1 73 ? -10.229 9.343 25.452 1.00 92.75 73 HIS A N 1
ATOM 538 C CA . HIS A 1 73 ? -10.912 10.240 24.522 1.00 92.75 73 HIS A CA 1
ATOM 539 C C . HIS A 1 73 ? -10.055 11.485 24.256 1.00 92.75 73 HIS A C 1
ATOM 541 O O . HIS A 1 73 ? -9.092 11.775 24.970 1.00 92.75 73 HIS A O 1
ATOM 547 N N . GLY A 1 74 ? -10.403 12.260 23.226 1.00 93.56 74 GLY A N 1
ATOM 548 C CA . GLY A 1 74 ? -9.639 13.452 22.855 1.00 93.56 74 GLY A CA 1
ATOM 549 C C . GLY A 1 74 ? -8.199 13.094 22.484 1.00 93.56 74 GLY A C 1
ATOM 550 O O . GLY A 1 74 ? -7.974 12.423 21.484 1.00 93.56 74 GLY A O 1
ATOM 551 N N . LYS A 1 75 ? -7.225 13.539 23.287 1.00 95.06 75 LYS A N 1
ATOM 552 C CA . LYS A 1 75 ? -5.799 13.271 23.033 1.00 95.06 75 LYS A CA 1
ATOM 553 C C . LYS A 1 75 ? -5.361 11.846 23.373 1.00 95.06 75 LYS A C 1
ATOM 555 O O . LYS A 1 75 ? -4.393 11.380 22.789 1.00 95.06 75 LYS A O 1
ATOM 560 N N . GLU A 1 76 ? -6.094 11.161 24.245 1.00 93.69 76 GLU A N 1
ATOM 561 C CA . GLU A 1 76 ? -5.800 9.779 24.646 1.00 93.69 76 GLU A CA 1
ATOM 562 C C . GLU A 1 76 ? -6.574 8.750 23.801 1.00 93.69 76 GLU A C 1
ATOM 564 O O . GLU A 1 76 ? -6.450 7.552 24.012 1.00 93.69 76 GLU A O 1
ATOM 569 N N . GLY A 1 77 ? -7.395 9.210 22.846 1.00 94.31 77 GLY A N 1
ATOM 570 C CA . GLY A 1 77 ? -8.276 8.370 22.023 1.00 94.31 77 GLY A CA 1
ATOM 571 C C . GLY A 1 77 ? -7.763 8.106 20.605 1.00 94.31 77 GLY A C 1
ATOM 572 O O . GLY A 1 77 ? -8.570 7.909 19.698 1.00 94.31 77 GLY A O 1
ATOM 573 N N . TYR A 1 78 ? -6.448 8.174 20.375 1.00 95.12 78 TYR A N 1
ATOM 574 C CA . TYR A 1 78 ? -5.859 7.859 19.071 1.00 95.12 78 TYR A CA 1
ATOM 575 C C . TYR A 1 78 ? -5.459 6.385 19.006 1.00 95.12 78 TYR A C 1
ATOM 577 O O . TYR A 1 78 ? -4.604 5.937 19.766 1.00 95.12 78 TYR A O 1
ATOM 585 N N . TYR A 1 79 ? -6.024 5.655 18.044 1.00 95.06 79 TYR A N 1
ATOM 586 C CA . TYR A 1 79 ? -5.675 4.260 17.773 1.00 95.06 79 TYR A CA 1
ATOM 587 C C . TYR A 1 79 ? -5.193 4.122 16.337 1.00 95.06 79 TYR A C 1
ATOM 589 O O . TYR A 1 79 ? -5.805 4.656 15.411 1.00 95.06 79 TYR A O 1
ATOM 597 N N . PHE A 1 80 ? -4.103 3.387 16.152 1.00 94.25 80 PHE A N 1
ATOM 598 C CA . PHE A 1 80 ? -3.497 3.169 14.847 1.00 94.25 80 PHE A CA 1
ATOM 599 C C . PHE A 1 80 ? -3.567 1.686 14.505 1.00 94.25 80 PHE A C 1
ATOM 601 O O . PHE A 1 80 ? -3.080 0.850 15.262 1.00 94.25 80 PHE A O 1
ATOM 608 N N . ALA A 1 81 ? -4.172 1.369 13.361 1.00 94.31 81 ALA A N 1
ATOM 609 C CA . ALA A 1 81 ? -4.107 0.035 12.783 1.00 94.31 81 ALA A CA 1
ATOM 610 C C . ALA A 1 81 ? -2.783 -0.093 12.018 1.00 94.31 81 ALA A C 1
ATOM 612 O O . ALA A 1 81 ? -2.594 0.541 10.976 1.00 94.31 81 ALA A O 1
ATOM 613 N N . GLU A 1 82 ? -1.859 -0.877 12.556 1.00 92.88 82 GLU A N 1
ATOM 614 C CA . GLU A 1 82 ? -0.544 -1.132 11.975 1.00 92.88 82 GLU A CA 1
ATOM 615 C C . GLU A 1 82 ? -0.125 -2.560 12.331 1.00 92.88 82 GLU A C 1
ATOM 617 O O . GLU A 1 82 ? -0.328 -3.001 13.461 1.00 92.88 82 GLU A O 1
ATOM 622 N N . ASN A 1 83 ? 0.366 -3.304 11.340 1.00 92.06 83 ASN A N 1
ATOM 623 C CA . ASN A 1 83 ? 0.777 -4.700 11.514 1.00 92.06 83 ASN A CA 1
ATOM 624 C C . ASN A 1 83 ? 1.962 -5.053 10.595 1.00 92.06 83 ASN A C 1
ATOM 626 O O . ASN A 1 83 ? 2.086 -6.174 10.100 1.00 92.06 83 ASN A O 1
ATOM 630 N N . GLY A 1 84 ? 2.808 -4.072 10.290 1.00 93.31 84 GLY A N 1
ATOM 631 C CA . GLY A 1 84 ? 3.960 -4.247 9.429 1.00 93.31 84 GLY A CA 1
ATOM 632 C C . GLY A 1 84 ? 4.373 -2.980 8.698 1.00 93.31 84 GLY A C 1
ATOM 633 O O . GLY A 1 84 ? 3.660 -1.985 8.585 1.00 93.31 84 GLY A O 1
ATOM 634 N N . GLU A 1 85 ? 5.544 -3.058 8.086 1.00 95.38 85 GLU A N 1
ATOM 635 C CA . GLU A 1 85 ? 6.081 -2.003 7.244 1.00 95.38 85 GLU A CA 1
ATOM 636 C C . GLU A 1 85 ? 6.635 -2.568 5.939 1.00 95.38 85 GLU A C 1
ATOM 638 O O . GLU A 1 85 ? 6.850 -3.769 5.782 1.00 95.38 85 GLU A O 1
ATOM 643 N N . HIS A 1 86 ? 6.822 -1.690 4.960 1.00 94.00 86 HIS A N 1
ATOM 644 C CA . HIS A 1 86 ? 7.420 -2.043 3.678 1.00 94.00 86 HIS A CA 1
ATOM 645 C C . HIS A 1 86 ? 8.192 -0.864 3.100 1.00 94.00 86 HIS A C 1
ATOM 647 O O . HIS A 1 86 ? 7.858 0.298 3.355 1.00 94.00 86 HIS A O 1
ATOM 653 N N . ARG A 1 87 ? 9.192 -1.158 2.264 1.00 95.38 87 ARG A N 1
ATOM 654 C CA . ARG A 1 87 ? 9.803 -0.166 1.374 1.00 95.38 87 ARG A CA 1
ATOM 655 C C . ARG A 1 87 ? 9.037 -0.149 0.061 1.00 95.38 87 ARG A C 1
ATOM 657 O O . ARG A 1 87 ? 8.649 -1.201 -0.448 1.00 95.38 87 ARG A O 1
ATOM 664 N N . LEU A 1 88 ? 8.854 1.027 -0.535 1.00 93.88 88 LEU A N 1
ATOM 665 C CA . LEU A 1 88 ? 8.225 1.083 -1.860 1.00 93.88 88 LEU A CA 1
ATOM 666 C C . LEU A 1 88 ? 9.076 0.468 -2.960 1.00 93.88 88 LEU A C 1
ATOM 668 O O . LEU A 1 88 ? 8.514 -0.019 -3.936 1.00 93.88 88 LEU A O 1
ATOM 672 N N . TYR A 1 89 ? 10.396 0.429 -2.784 1.00 96.44 89 TYR A N 1
ATOM 673 C CA . TYR A 1 89 ? 11.269 -0.318 -3.677 1.00 96.44 89 TYR A CA 1
ATOM 674 C C . TYR A 1 89 ? 10.866 -1.798 -3.746 1.00 96.44 89 TYR A C 1
ATOM 676 O O . TYR A 1 89 ? 10.734 -2.337 -4.840 1.00 96.44 89 TYR A O 1
ATOM 684 N N . ASP A 1 90 ? 10.585 -2.437 -2.605 1.00 97.06 90 ASP A N 1
ATOM 685 C CA . ASP A 1 90 ? 10.219 -3.859 -2.563 1.00 97.06 90 ASP A CA 1
ATOM 686 C C . ASP A 1 90 ? 8.867 -4.112 -3.247 1.00 97.06 90 ASP A C 1
ATOM 688 O O . ASP A 1 90 ? 8.707 -5.096 -3.970 1.00 97.06 90 ASP A O 1
ATOM 692 N N . VAL A 1 91 ? 7.916 -3.181 -3.101 1.00 96.06 91 VAL A N 1
ATOM 693 C CA . VAL A 1 91 ? 6.633 -3.214 -3.824 1.00 96.06 91 VAL A CA 1
ATOM 694 C C . VAL A 1 91 ? 6.851 -3.079 -5.330 1.00 96.06 91 VAL A C 1
ATOM 696 O O . VAL A 1 91 ? 6.355 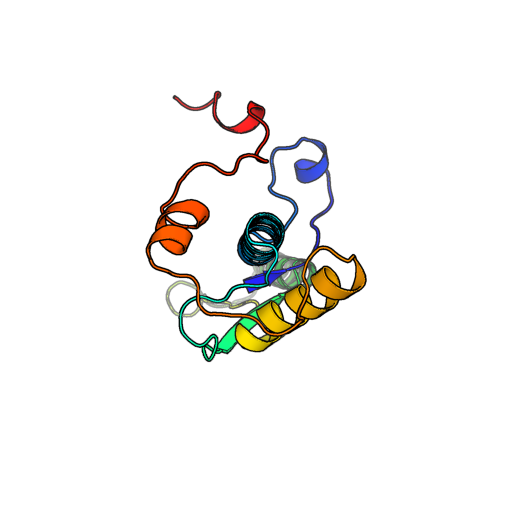-3.902 -6.096 1.00 96.06 91 VAL A O 1
ATOM 699 N N . ALA A 1 92 ? 7.621 -2.080 -5.769 1.00 97.31 92 ALA A N 1
ATOM 700 C CA . ALA A 1 92 ? 7.913 -1.866 -7.185 1.00 97.31 92 ALA A CA 1
ATOM 701 C C . ALA A 1 92 ? 8.673 -3.057 -7.793 1.00 97.31 92 ALA A C 1
ATOM 703 O O . ALA A 1 92 ? 8.377 -3.474 -8.911 1.00 97.31 92 ALA A O 1
ATOM 704 N N . LYS A 1 93 ? 9.599 -3.661 -7.038 1.00 98.19 93 LYS A N 1
ATOM 705 C CA . LYS A 1 93 ? 10.316 -4.877 -7.433 1.00 98.19 93 LYS A CA 1
ATOM 706 C C . LYS A 1 93 ? 9.375 -6.076 -7.552 1.00 98.19 93 LYS A C 1
ATOM 708 O O . LYS A 1 93 ? 9.485 -6.836 -8.509 1.00 98.19 93 LYS A O 1
ATOM 713 N N . GLY A 1 94 ? 8.436 -6.234 -6.618 1.00 98.06 94 GLY A N 1
ATOM 714 C CA . GLY A 1 94 ? 7.388 -7.255 -6.689 1.00 98.06 94 GLY A CA 1
ATOM 715 C C . GLY A 1 94 ? 6.525 -7.110 -7.943 1.00 98.06 94 GLY A C 1
ATOM 716 O O . GLY A 1 94 ? 6.346 -8.080 -8.675 1.00 98.06 94 GLY A O 1
ATOM 717 N N . ILE A 1 95 ? 6.077 -5.887 -8.245 1.00 98.06 95 ILE A N 1
ATOM 718 C CA . ILE A 1 95 ? 5.343 -5.579 -9.482 1.00 98.06 95 ILE A CA 1
ATOM 719 C C . ILE A 1 95 ? 6.199 -5.920 -10.708 1.00 98.06 95 ILE A C 1
ATOM 721 O O . ILE A 1 95 ? 5.719 -6.591 -11.615 1.00 98.06 95 ILE A O 1
ATOM 725 N N . GLY A 1 96 ? 7.472 -5.514 -10.730 1.00 98.50 96 GLY A N 1
ATOM 726 C CA . GLY A 1 96 ? 8.389 -5.779 -11.843 1.00 98.50 96 GLY A CA 1
ATOM 727 C C . GLY A 1 96 ? 8.566 -7.267 -12.137 1.00 98.50 96 GLY A C 1
ATOM 728 O O . GLY A 1 96 ? 8.530 -7.662 -13.301 1.00 98.50 96 GLY A O 1
ATOM 729 N N . LYS A 1 97 ? 8.697 -8.099 -11.096 1.00 98.62 97 LYS A N 1
ATOM 730 C CA . LYS A 1 97 ? 8.768 -9.561 -11.245 1.00 98.62 97 LYS A CA 1
ATOM 731 C C . LYS A 1 97 ? 7.528 -10.109 -11.942 1.00 98.62 97 LYS A C 1
ATOM 733 O O . LYS A 1 97 ? 7.665 -10.790 -12.951 1.00 98.62 97 LYS A O 1
ATOM 738 N N . VAL A 1 98 ? 6.340 -9.732 -11.464 1.00 98.31 98 VAL A N 1
ATOM 739 C CA . VAL A 1 98 ? 5.070 -10.177 -12.053 1.00 98.31 98 VAL A CA 1
ATOM 740 C C . VAL A 1 98 ? 4.934 -9.677 -13.494 1.00 98.31 98 VAL A C 1
ATOM 742 O O . VAL A 1 98 ? 4.640 -10.460 -14.386 1.00 98.31 98 VAL A O 1
ATOM 745 N N . LEU A 1 99 ? 5.218 -8.404 -13.781 1.00 98.38 99 LEU A N 1
ATOM 746 C CA . LEU A 1 99 ? 5.140 -7.888 -15.155 1.00 98.38 99 LEU A CA 1
ATOM 747 C C . LEU A 1 99 ? 6.058 -8.656 -16.114 1.00 98.38 99 LEU A C 1
ATOM 749 O O . LEU A 1 99 ? 5.640 -8.987 -17.223 1.00 98.38 99 LEU A O 1
ATOM 753 N N . LYS A 1 100 ? 7.281 -8.983 -15.684 1.00 98.38 100 LYS A N 1
ATOM 754 C CA . LYS A 1 100 ? 8.220 -9.779 -16.479 1.00 98.38 100 LYS A CA 1
ATOM 755 C C . LYS A 1 100 ? 7.738 -11.214 -16.687 1.00 98.38 100 LYS A C 1
ATOM 757 O O . LYS A 1 100 ? 7.810 -11.717 -17.803 1.00 98.38 100 LYS A O 1
ATOM 762 N N . GLU A 1 101 ? 7.225 -11.861 -15.642 1.00 98.25 101 GLU A N 1
ATOM 763 C CA . GLU A 1 101 ? 6.650 -13.214 -15.720 1.00 98.25 101 GLU A CA 1
ATOM 764 C C . GLU A 1 101 ? 5.495 -13.294 -16.728 1.00 98.25 101 GLU A C 1
ATOM 766 O O . GLU A 1 101 ? 5.372 -14.283 -17.447 1.00 98.25 101 GLU A O 1
ATOM 771 N N . PHE A 1 102 ? 4.694 -12.232 -16.834 1.00 97.81 102 PHE A N 1
ATOM 772 C CA . PHE A 1 102 ? 3.597 -12.122 -17.798 1.00 97.81 102 PHE A CA 1
ATOM 773 C C . PHE A 1 102 ? 4.025 -11.592 -19.181 1.00 97.81 102 PHE A C 1
ATOM 775 O O . PHE A 1 102 ? 3.174 -11.423 -20.053 1.00 97.81 102 PHE A O 1
ATOM 782 N N . GLY A 1 103 ? 5.316 -11.323 -19.410 1.00 97.94 103 GLY A N 1
ATOM 783 C CA . GLY A 1 103 ? 5.822 -10.790 -20.683 1.00 97.94 103 GLY A CA 1
ATOM 784 C C . GLY A 1 103 ? 5.393 -9.347 -20.979 1.00 97.94 103 GLY A C 1
ATOM 785 O O . GLY A 1 103 ? 5.430 -8.919 -22.128 1.00 97.94 103 GLY A O 1
ATOM 786 N N . LEU A 1 104 ? 4.974 -8.601 -19.952 1.00 97.69 104 LEU A N 1
ATOM 787 C CA . LEU A 1 104 ? 4.552 -7.198 -20.042 1.00 97.69 104 LEU A CA 1
ATOM 788 C C . LEU A 1 104 ? 5.715 -6.215 -19.832 1.00 97.69 104 LEU A C 1
ATOM 790 O O . LEU A 1 104 ? 5.554 -5.016 -20.039 1.00 97.69 104 LEU A O 1
ATOM 794 N N . ALA A 1 105 ? 6.873 -6.707 -19.391 1.00 97.81 105 ALA A N 1
ATOM 795 C CA . ALA A 1 105 ? 8.095 -5.931 -19.225 1.00 97.81 105 ALA A CA 1
ATOM 796 C C . ALA A 1 105 ? 9.327 -6.797 -19.518 1.00 97.81 105 ALA A C 1
ATOM 798 O O . ALA A 1 105 ? 9.377 -7.967 -19.142 1.00 97.81 105 ALA A O 1
ATOM 799 N N . ASP A 1 106 ? 10.366 -6.203 -20.104 1.00 97.06 106 ASP A N 1
ATOM 800 C CA . ASP A 1 106 ? 11.623 -6.914 -20.394 1.00 97.06 106 ASP A CA 1
ATOM 801 C C . ASP A 1 106 ? 12.475 -7.162 -19.133 1.00 97.06 106 ASP A C 1
ATOM 803 O O . ASP A 1 106 ? 13.376 -8.007 -19.101 1.00 97.06 106 ASP A O 1
ATOM 807 N N . THR A 1 107 ? 12.209 -6.409 -18.064 1.00 97.75 107 THR A N 1
ATOM 808 C CA . THR A 1 107 ? 12.991 -6.417 -16.827 1.00 97.75 107 THR A CA 1
ATOM 809 C C . THR A 1 107 ? 12.107 -6.336 -15.592 1.00 97.75 107 THR A C 1
ATOM 811 O O . THR A 1 107 ? 11.054 -5.704 -15.597 1.00 97.75 107 THR A O 1
ATOM 814 N N . ASP A 1 108 ? 12.576 -6.957 -14.514 1.00 97.75 108 ASP A N 1
ATOM 815 C CA . ASP A 1 108 ? 11.972 -6.881 -13.191 1.00 97.75 108 ASP A CA 1
ATOM 816 C C . ASP A 1 108 ? 12.585 -5.745 -12.351 1.00 97.75 108 ASP A C 1
ATOM 818 O O . ASP A 1 108 ? 12.246 -5.600 -11.181 1.00 97.75 108 ASP A O 1
ATOM 822 N N . GLU A 1 109 ? 13.520 -4.960 -12.899 1.00 98.06 109 GLU A N 1
ATOM 823 C CA . GLU A 1 109 ? 14.143 -3.822 -12.213 1.00 98.06 109 GLU A CA 1
ATOM 824 C C . GLU A 1 109 ? 13.305 -2.540 -12.351 1.00 98.06 109 GLU A C 1
ATOM 826 O O . GLU A 1 109 ? 13.208 -1.988 -13.461 1.00 98.06 109 GLU A O 1
ATOM 831 N N . PRO A 1 110 ? 12.741 -2.006 -11.250 1.00 97.75 110 PRO A N 1
ATOM 832 C CA . PRO A 1 110 ? 11.967 -0.777 -11.309 1.00 97.75 110 PRO A CA 1
ATOM 833 C C . PRO A 1 110 ? 12.858 0.430 -11.626 1.00 97.75 110 PRO A C 1
ATOM 835 O O . PRO A 1 110 ? 14.043 0.458 -11.293 1.00 97.75 110 PRO A O 1
ATOM 838 N N . SER A 1 111 ? 12.283 1.451 -12.257 1.00 97.88 111 SER A N 1
ATOM 839 C CA . SER A 1 111 ? 12.934 2.753 -12.448 1.00 97.88 111 SER A CA 1
ATOM 840 C C . SER A 1 111 ? 12.139 3.871 -11.773 1.00 97.88 111 SER A C 1
ATOM 842 O O . SER A 1 111 ? 10.915 3.755 -11.644 1.00 97.88 111 SER A O 1
ATOM 844 N N . PRO A 1 112 ? 12.791 4.974 -11.361 1.00 97.31 112 PRO A N 1
ATOM 845 C CA . PRO A 1 112 ? 12.067 6.181 -10.999 1.00 97.31 112 PRO A CA 1
ATOM 846 C C . PRO A 1 112 ? 11.137 6.624 -12.136 1.00 97.31 112 PRO A C 1
ATOM 848 O O . PRO A 1 112 ? 11.490 6.505 -13.314 1.00 97.31 112 PRO A O 1
ATOM 851 N N . PHE A 1 113 ? 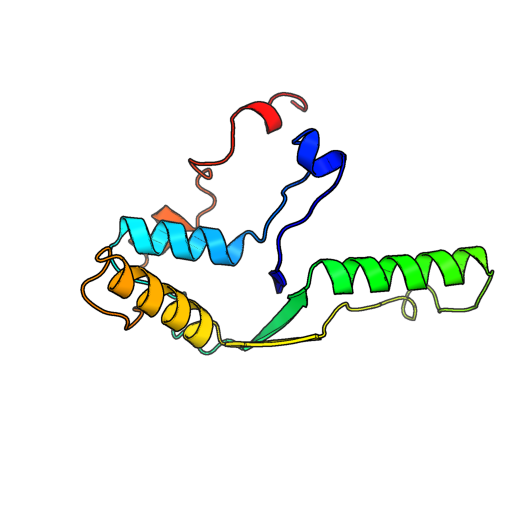9.958 7.130 -11.788 1.00 95.81 113 PHE A N 1
ATOM 852 C CA . PHE A 1 113 ? 9.120 7.845 -12.746 1.00 95.81 113 PHE A CA 1
ATOM 853 C C . PHE A 1 113 ? 9.790 9.166 -13.147 1.00 95.81 113 PHE A C 1
ATOM 855 O O . PHE A 1 113 ? 10.357 9.862 -12.300 1.00 95.81 113 PHE A O 1
ATOM 862 N N . THR A 1 114 ? 9.722 9.515 -14.430 1.00 96.38 114 THR A N 1
ATOM 863 C CA . THR A 1 114 ? 10.076 10.855 -14.915 1.00 96.38 114 THR A CA 1
ATOM 864 C C . THR A 1 114 ? 9.016 11.869 -14.487 1.00 96.38 114 THR A C 1
ATOM 866 O O . THR A 1 114 ? 7.916 11.493 -14.088 1.00 96.38 114 THR A O 1
ATOM 869 N N . GLN A 1 115 ? 9.308 13.169 -14.599 1.00 93.50 115 GLN A N 1
ATOM 870 C CA . GLN A 1 115 ? 8.304 14.197 -14.307 1.00 93.50 115 GLN A CA 1
ATOM 871 C C . GLN A 1 115 ? 7.056 14.047 -15.194 1.00 93.50 115 GLN A C 1
ATOM 873 O O . GLN A 1 115 ? 5.944 14.090 -14.686 1.00 93.50 115 GLN A O 1
ATOM 878 N N . GLU A 1 116 ? 7.237 13.773 -16.488 1.00 94.12 116 GLU A N 1
ATOM 879 C CA . GLU A 1 116 ? 6.128 13.549 -17.425 1.00 94.12 116 GLU A CA 1
ATOM 880 C C . GLU A 1 116 ? 5.254 12.353 -17.017 1.00 94.12 116 GLU A C 1
ATOM 882 O O . GLU A 1 116 ? 4.029 12.409 -17.102 1.00 94.12 116 GLU A O 1
ATOM 887 N N . GLU A 1 117 ? 5.865 11.268 -16.537 1.00 94.50 117 GLU A N 1
ATOM 888 C CA . GLU A 1 117 ? 5.135 10.099 -16.043 1.00 94.50 117 GLU A CA 1
ATOM 889 C C . GLU A 1 117 ? 4.427 10.384 -14.717 1.00 94.50 117 GLU A C 1
ATOM 891 O O . GLU A 1 117 ? 3.307 9.921 -14.509 1.00 94.50 117 GLU A O 1
ATOM 896 N N . LEU A 1 118 ? 5.049 11.161 -13.825 1.00 92.75 118 LEU A N 1
ATOM 897 C CA . LEU A 1 118 ? 4.407 11.599 -12.588 1.00 92.75 118 LEU A CA 1
ATOM 898 C C . LEU A 1 118 ? 3.162 12.438 -12.885 1.00 92.75 118 LEU A C 1
ATOM 900 O O . LEU A 1 118 ? 2.109 12.206 -12.288 1.00 92.75 118 LEU A O 1
ATOM 904 N N . ASP A 1 119 ? 3.266 13.352 -13.845 1.00 90.94 119 ASP A N 1
ATOM 905 C CA . ASP A 1 119 ? 2.157 14.202 -14.264 1.00 90.94 119 ASP A CA 1
ATOM 906 C C . ASP A 1 119 ? 1.049 13.375 -14.930 1.00 90.94 119 ASP A C 1
ATOM 908 O O . ASP A 1 119 ? -0.134 13.551 -14.638 1.00 90.94 119 ASP A O 1
ATOM 912 N N . LYS A 1 120 ? 1.426 12.399 -15.763 1.00 90.00 120 LYS A N 1
ATOM 913 C CA . LYS A 1 120 ? 0.488 11.496 -16.437 1.00 90.00 120 LYS A CA 1
ATOM 914 C C . LYS A 1 120 ? -0.279 10.596 -15.465 1.00 90.00 120 LYS A C 1
ATOM 916 O O . LYS A 1 120 ? -1.488 10.442 -15.616 1.00 90.00 120 LYS A O 1
ATOM 921 N N . TYR A 1 121 ? 0.409 9.968 -14.510 1.00 88.88 121 TYR A N 1
ATOM 922 C CA . TYR A 1 121 ? -0.178 8.911 -13.678 1.00 88.88 121 TYR A CA 1
ATOM 923 C C . TYR A 1 121 ? -0.675 9.393 -12.309 1.00 88.88 121 TYR A C 1
ATOM 925 O O . TYR A 1 121 ? -1.541 8.741 -11.727 1.00 88.88 121 TYR A O 1
ATOM 933 N N . PHE A 1 122 ? -0.144 10.500 -11.770 1.00 86.19 122 PHE A N 1
ATOM 934 C CA . PHE A 1 122 ? -0.360 10.872 -10.363 1.00 86.19 122 PHE A CA 1
ATOM 935 C C . PHE A 1 122 ? -0.763 12.336 -10.117 1.00 86.19 122 PHE A C 1
ATOM 937 O O . PHE A 1 122 ? -1.096 12.664 -8.978 1.00 86.19 122 PHE A O 1
ATOM 944 N N . ALA A 1 123 ? -0.833 13.213 -11.127 1.00 78.88 123 ALA A N 1
ATOM 945 C CA . ALA A 1 123 ? -1.262 14.613 -10.948 1.00 78.88 123 ALA A CA 1
ATOM 946 C C . ALA A 1 123 ? -2.792 14.806 -10.829 1.00 78.88 123 ALA A C 1
ATOM 948 O O . ALA A 1 123 ? -3.340 15.828 -11.238 1.00 78.88 123 ALA A O 1
ATOM 949 N N . GLY A 1 124 ? -3.509 13.826 -10.269 1.00 63.66 124 GLY A N 1
ATOM 950 C CA . GLY A 1 124 ? -4.961 13.905 -10.066 1.00 63.66 124 GLY A CA 1
ATOM 951 C C . GLY A 1 124 ? -5.798 13.731 -11.339 1.00 63.66 124 GLY A C 1
ATOM 952 O O . GLY A 1 124 ? -6.998 14.008 -11.324 1.00 63.66 124 GLY A O 1
ATOM 953 N N . VAL A 1 125 ? -5.198 13.257 -12.437 1.00 46.50 125 VAL A N 1
ATOM 954 C CA . VAL A 1 125 ? -5.925 12.942 -13.671 1.00 46.50 125 VAL A CA 1
ATOM 955 C C . VAL A 1 125 ? -6.671 11.616 -13.484 1.00 46.50 125 VAL A C 1
ATOM 957 O O . VAL A 1 125 ? -6.077 10.583 -13.195 1.00 46.50 125 VAL A O 1
ATOM 960 N N . ARG A 1 126 ? -8.002 11.705 -13.585 1.00 46.38 126 ARG A N 1
ATOM 961 C CA . ARG A 1 126 ? -9.030 10.653 -13.511 1.00 46.38 126 ARG A CA 1
ATOM 962 C C . ARG A 1 126 ? -8.525 9.231 -13.806 1.00 46.38 126 ARG A C 1
ATOM 964 O O . ARG A 1 126 ? -8.093 8.947 -14.917 1.00 46.38 126 ARG A O 1
ATOM 971 N N . ASP A 1 127 ? -8.735 8.336 -12.839 1.00 49.88 127 ASP A N 1
ATOM 972 C CA . ASP A 1 127 ? -8.631 6.883 -13.004 1.00 49.88 127 ASP A CA 1
ATOM 973 C C . ASP A 1 127 ? -9.485 6.420 -14.210 1.00 49.88 127 ASP A C 1
ATOM 975 O O . ASP A 1 127 ? -10.717 6.543 -14.163 1.00 49.88 127 ASP A O 1
ATOM 979 N N . PRO A 1 128 ? -8.876 5.914 -15.300 1.00 49.50 128 PRO A N 1
ATOM 980 C CA . PRO A 1 128 ? -9.615 5.446 -16.470 1.00 49.50 128 PRO A CA 1
ATOM 981 C C . PRO A 1 128 ? -10.419 4.161 -16.204 1.00 49.50 128 PRO A C 1
ATOM 983 O O . PRO A 1 128 ? -11.265 3.807 -17.024 1.00 49.50 128 PRO A O 1
ATOM 986 N N . TYR A 1 129 ? -10.210 3.499 -15.060 1.00 49.06 129 TYR A N 1
ATOM 987 C CA . TYR A 1 129 ? -10.889 2.267 -14.651 1.00 49.06 129 TYR A CA 1
ATOM 988 C C . TYR A 1 129 ? -11.922 2.475 -13.538 1.00 49.06 129 TYR A C 1
ATOM 990 O O . TYR A 1 129 ? -12.571 1.513 -13.124 1.00 49.06 129 TYR A O 1
ATOM 998 N N . ARG A 1 130 ? -12.152 3.716 -13.087 1.00 47.47 130 ARG A N 1
ATOM 999 C CA . ARG A 1 130 ? -13.273 4.034 -12.196 1.00 47.47 130 ARG A CA 1
ATOM 1000 C C . ARG A 1 130 ? -14.571 4.073 -13.017 1.00 47.47 130 ARG A C 1
ATOM 1002 O O . ARG A 1 130 ? -14.703 4.953 -13.874 1.00 47.47 130 ARG A O 1
ATOM 1009 N N . PRO A 1 131 ? -15.544 3.168 -12.789 1.00 39.56 131 PRO A N 1
ATOM 1010 C CA . PRO A 1 131 ? -16.816 3.223 -13.499 1.00 39.56 131 PRO A CA 1
ATOM 1011 C C . PRO A 1 131 ? -17.520 4.568 -13.255 1.00 39.56 131 PRO A C 1
ATOM 1013 O O . PRO A 1 131 ? -17.513 5.108 -12.148 1.00 39.56 131 PRO A O 1
ATOM 1016 N N . LEU A 1 132 ? -18.134 5.105 -14.316 1.00 37.59 132 LEU A N 1
ATOM 1017 C CA . LEU A 1 132 ? -18.820 6.409 -14.362 1.00 37.59 132 LEU A CA 1
ATOM 1018 C C . LEU A 1 132 ? -19.982 6.557 -13.357 1.00 37.59 132 LEU A C 1
ATOM 1020 O O . LEU A 1 132 ? -20.511 7.653 -13.200 1.00 37.59 132 LEU A O 1
ATOM 1024 N N . SER A 1 133 ? -20.390 5.486 -12.677 1.00 37.94 133 SER A N 1
ATOM 1025 C CA . SER A 1 133 ? -21.604 5.444 -11.860 1.00 37.94 133 SER A CA 1
ATOM 1026 C C . SER A 1 133 ? -21.491 6.091 -10.477 1.00 37.94 133 SER A C 1
ATOM 1028 O O . SER A 1 133 ? -22.515 6.268 -9.836 1.00 37.94 133 SER A O 1
ATOM 1030 N N . VAL A 1 134 ? -20.295 6.461 -9.999 1.00 42.88 134 VAL A N 1
ATOM 1031 C CA . VAL A 1 134 ? -20.116 6.926 -8.600 1.00 42.88 134 VAL A CA 1
ATOM 1032 C C . VAL A 1 134 ? -19.834 8.434 -8.489 1.00 42.88 134 VAL A C 1
ATOM 1034 O O . VAL A 1 134 ? -19.690 8.957 -7.391 1.00 42.88 134 VAL A O 1
ATOM 1037 N N . VAL A 1 135 ? -19.743 9.168 -9.604 1.00 40.31 135 VAL A N 1
ATOM 1038 C CA . VAL A 1 135 ? -19.377 10.605 -9.579 1.00 40.31 135 VAL A CA 1
ATOM 1039 C C . VAL A 1 135 ? -20.574 11.537 -9.828 1.00 40.31 135 VAL A C 1
ATOM 1041 O O . VAL A 1 135 ? -20.481 12.722 -9.538 1.00 40.31 135 VAL A O 1
ATOM 1044 N N . ASN A 1 136 ? -21.719 11.022 -10.287 1.00 29.00 136 ASN A N 1
ATOM 1045 C CA . ASN A 1 136 ? -22.823 11.856 -10.787 1.00 29.00 136 ASN A CA 1
ATOM 1046 C C . ASN A 1 136 ? -24.022 12.057 -9.839 1.00 29.00 136 ASN A C 1
ATOM 1048 O O . ASN A 1 136 ? -25.048 12.545 -10.300 1.00 29.00 136 ASN A O 1
ATOM 1052 N N . GLU A 1 137 ? -23.933 11.737 -8.543 1.00 31.56 137 GLU A N 1
ATOM 1053 C CA . GLU A 1 137 ? -25.077 11.933 -7.621 1.00 31.56 137 GLU A CA 1
ATOM 1054 C C . GLU A 1 137 ? -24.903 13.028 -6.555 1.00 31.56 137 GLU A C 1
ATOM 1056 O O . GLU A 1 137 ? -25.810 13.232 -5.756 1.00 31.56 137 GLU A O 1
ATOM 1061 N N . PHE A 1 138 ? -23.807 13.801 -6.554 1.00 33.84 138 PHE A N 1
ATOM 1062 C CA . PHE A 1 138 ? -23.633 14.892 -5.575 1.00 33.84 138 PHE A CA 1
ATOM 1063 C C . PHE A 1 138 ? -23.006 16.178 -6.136 1.00 33.84 138 PHE A C 1
ATOM 1065 O O . PHE A 1 138 ? -22.126 16.770 -5.510 1.00 33.84 138 PHE A O 1
ATOM 1072 N N . THR A 1 139 ? -23.509 16.647 -7.277 1.00 36.53 139 THR A N 1
ATOM 1073 C CA . THR A 1 139 ? -23.455 18.070 -7.666 1.00 36.53 139 THR A CA 1
ATOM 1074 C C . THR A 1 139 ? -24.739 18.474 -8.353 1.00 36.53 139 THR A C 1
ATOM 1076 O O . THR A 1 139 ? -25.140 17.722 -9.268 1.00 36.53 139 THR A O 1
#

Secondary structure (DSSP, 8-state):
-EES---SHHHHTT-S--S-SHHHHHHHHHHHTTS-EESTTS--EEE-EEHHHHHHHHHHHHHHHHTT-----GGG--------EEEHHHHHHHHHHHHHHTTS-S-S--EEPPHHHHHHHHSS---TTS-GGGSSS--

pLDDT: mean 88.7, std 17.11, range [29.0, 98.62]

Radius of gyration: 18.74 Å; chains: 1; bounding box: 40×31×50 Å

Foldseek 3Di:
DEADFADDDCVVVVNDDGGDDPLVLQLVLCLVVLAGEDAPPLQDKDFYAYPVLVVVVVVVVVVCVVVVHCCDDDVSPDDDHGDDMDGRQVSSLVSLVVSVVVVSHVGSHYYYDDPVSCCVRPVPPDDPPRDPPNPPPDD